Protein AF-A0A956IH56-F1 (afdb_monomer)

Radius of gyration: 44.39 Å; Cα contacts (8 Å, |Δi|>4): 105; chains: 1; bounding box: 133×36×98 Å

pLDDT: mean 70.62, std 20.55, range [30.31, 97.19]

Solvent-accessible surface area (backbone atoms only — not comparable to full-atom values): 11216 Å² total; per-residue (Å²): 110,75,68,60,55,52,53,52,51,54,51,52,52,51,52,51,52,49,50,52,52,52,50,54,51,49,59,56,46,51,55,55,52,52,53,50,51,54,53,47,30,71,75,75,46,69,88,87,78,85,77,83,86,83,50,73,46,79,44,78,54,82,75,83,77,74,75,82,76,79,82,82,86,85,80,88,83,90,88,84,82,92,79,88,88,86,89,78,91,83,83,89,89,85,91,81,93,78,87,78,85,84,68,82,79,69,88,70,76,73,80,70,60,73,62,50,76,44,66,35,49,78,75,46,75,51,75,51,77,49,78,45,86,41,79,46,77,55,93,94,46,77,42,87,40,68,51,75,50,80,48,76,50,76,41,71,40,77,62,81,85,74,86,122

Nearest PDB structures (foldseek):
  4h56-assembly1_A  TM=3.805E-01  e=3.069E+00  Clostridium perfringens
  6rhv-assembly1_G  TM=4.411E-01  e=7.070E+00  Staphylococcus aureus
  4tw1-assembly1_G  TM=3.946E-01  e=8.974E+00  Staphylococcus aureus subsp. aureus USA300_TCH1516

Sequence (164 aa):
MRRLVAIGFIWLGCTLAWMVLGSTVMVRGGETSSSLESEVRLLWGPAIVQQPPSGELRSPPPAKVTPPSDPPAQDDAPPAETASDVSDGSEPPVERTAGERSSPPDSALVESAPPSLASLALVGSDIDVSLDLEQRKKGLLWFPTYAISFRGSYRFQAPRDLEG

Mean predicted aligned error: 18.65 Å

Structure (mmCIF, N/CA/C/O backbone):
data_AF-A0A956IH56-F1
#
_entry.id   AF-A0A956IH56-F1
#
loop_
_atom_site.group_PDB
_atom_site.id
_atom_site.type_symbol
_atom_site.label_atom_id
_atom_site.label_alt_id
_atom_site.label_comp_id
_atom_site.label_asym_id
_atom_site.label_entity_id
_atom_site.label_seq_id
_atom_site.pdbx_PDB_ins_code
_atom_site.Cartn_x
_atom_site.Cartn_y
_atom_site.Cartn_z
_atom_site.occupancy
_atom_site.B_iso_or_equiv
_atom_site.auth_seq_id
_atom_site.auth_comp_id
_atom_site.auth_asym_id
_atom_site.auth_atom_id
_atom_site.pdbx_PDB_model_num
ATOM 1 N N . MET A 1 1 ? -53.728 11.924 17.573 1.00 69.62 1 MET A N 1
ATOM 2 C CA . MET A 1 1 ? -52.557 12.833 17.599 1.00 69.62 1 MET A CA 1
ATOM 3 C C . MET A 1 1 ? -51.534 12.520 18.701 1.00 69.62 1 MET A C 1
ATOM 5 O O . MET A 1 1 ? -50.395 12.258 18.349 1.00 69.62 1 MET A O 1
ATOM 9 N N . ARG A 1 2 ? -51.885 12.458 20.002 1.00 83.81 2 ARG A N 1
ATOM 10 C CA . ARG A 1 2 ? -50.907 12.247 21.112 1.00 83.81 2 ARG A CA 1
ATOM 11 C C . ARG A 1 2 ? -49.971 11.030 20.966 1.00 83.81 2 ARG A C 1
ATOM 13 O O . ARG A 1 2 ? -48.808 11.118 21.331 1.00 83.81 2 ARG A O 1
ATOM 20 N N . ARG A 1 3 ? -50.453 9.913 20.410 1.00 89.06 3 ARG A N 1
ATOM 21 C CA . ARG A 1 3 ? -49.639 8.698 20.201 1.00 89.06 3 ARG A CA 1
ATOM 22 C C . ARG A 1 3 ? -48.595 8.853 19.088 1.00 89.06 3 ARG A C 1
ATOM 24 O O . ARG A 1 3 ? -47.496 8.338 19.223 1.00 89.06 3 ARG A O 1
ATOM 31 N N . LEU A 1 4 ? -48.916 9.605 18.032 1.00 90.62 4 LEU A N 1
ATOM 32 C CA . LEU A 1 4 ? -47.980 9.892 16.938 1.00 90.62 4 LEU A CA 1
ATOM 33 C C . LEU A 1 4 ? -46.839 10.799 17.413 1.00 90.62 4 LEU A C 1
ATOM 35 O O . LEU A 1 4 ? -45.689 10.570 17.060 1.00 90.62 4 LEU A O 1
ATOM 39 N N . VAL A 1 5 ? -47.150 11.765 18.283 1.00 93.94 5 VAL A N 1
ATOM 40 C CA . VAL A 1 5 ? -46.140 12.634 18.910 1.00 93.94 5 VAL A CA 1
ATOM 41 C C . VAL A 1 5 ? -45.172 11.818 19.776 1.00 93.94 5 VAL A C 1
ATOM 43 O O . VAL A 1 5 ? -43.966 12.020 19.696 1.00 93.94 5 VAL A O 1
ATOM 46 N N . ALA A 1 6 ? -45.676 10.850 20.550 1.00 93.69 6 ALA A N 1
ATOM 47 C CA . ALA A 1 6 ? -44.833 9.986 21.379 1.00 93.69 6 ALA A CA 1
ATOM 48 C C . ALA A 1 6 ? -43.896 9.091 20.547 1.00 93.69 6 ALA A C 1
ATOM 50 O O . ALA A 1 6 ? -42.711 8.989 20.855 1.00 93.69 6 ALA A O 1
ATOM 51 N N . ILE A 1 7 ? -44.405 8.485 19.468 1.00 94.69 7 ILE A N 1
ATOM 52 C CA . ILE A 1 7 ? -43.599 7.647 18.565 1.00 94.69 7 ILE A CA 1
ATOM 53 C C . ILE A 1 7 ? -42.518 8.485 17.871 1.00 94.69 7 ILE A C 1
ATOM 55 O O . ILE A 1 7 ? -41.366 8.062 17.820 1.00 94.69 7 ILE A O 1
ATOM 59 N N . GLY A 1 8 ? -42.864 9.688 17.398 1.00 95.12 8 GLY A N 1
ATOM 60 C CA . GLY A 1 8 ? -41.898 10.602 16.786 1.00 95.12 8 GLY A CA 1
ATOM 61 C C . GLY A 1 8 ? -40.771 10.988 17.743 1.00 95.12 8 GLY A C 1
ATOM 62 O O . GLY A 1 8 ? -39.609 11.003 17.348 1.00 95.12 8 GLY A O 1
ATOM 63 N N . PHE A 1 9 ? -41.094 11.222 19.017 1.00 95.75 9 PHE A N 1
ATOM 64 C CA . PHE A 1 9 ? -40.095 11.573 20.025 1.00 95.75 9 PHE A CA 1
ATOM 65 C C . PHE A 1 9 ? -39.132 10.415 20.334 1.00 95.75 9 PHE A C 1
ATOM 67 O O . PHE A 1 9 ? -37.922 10.623 20.392 1.00 95.75 9 PHE A O 1
ATOM 74 N N . ILE A 1 10 ? -39.646 9.186 20.474 1.00 96.25 10 ILE A N 1
ATOM 75 C CA . ILE A 1 10 ? -38.813 7.988 20.689 1.00 96.25 10 ILE A CA 1
ATOM 76 C C . ILE A 1 10 ? -37.910 7.739 19.480 1.00 96.25 10 ILE A C 1
ATOM 78 O O . ILE A 1 10 ? -36.718 7.482 19.640 1.00 96.25 10 ILE A O 1
ATOM 82 N N . TRP A 1 11 ? -38.467 7.841 18.271 1.00 96.44 11 TRP A N 1
ATOM 83 C CA . TRP A 1 11 ? -37.708 7.656 17.040 1.00 96.44 11 TRP A CA 1
ATOM 84 C C . TRP A 1 11 ? -36.577 8.682 16.926 1.00 96.44 11 TRP A C 1
ATOM 86 O O . TRP A 1 11 ? -35.442 8.304 16.657 1.00 96.44 11 TRP A O 1
ATOM 96 N N . LEU A 1 12 ? -36.854 9.954 17.224 1.00 96.94 12 LEU A N 1
ATOM 97 C CA . LEU A 1 12 ? -35.853 11.020 17.190 1.00 96.94 12 LEU A CA 1
ATOM 98 C C . LEU A 1 12 ? -34.747 10.827 18.240 1.00 96.94 12 LEU A C 1
ATOM 100 O O . LEU A 1 12 ? -33.574 11.045 17.953 1.00 96.94 12 LEU A O 1
ATOM 104 N N . GLY A 1 13 ? -35.093 10.368 19.446 1.00 96.81 13 GLY A N 1
ATOM 105 C CA . GLY A 1 13 ? -34.095 10.017 20.459 1.00 96.81 13 GLY A CA 1
ATOM 106 C C . GLY A 1 13 ? -33.214 8.840 20.030 1.00 96.81 13 GLY A C 1
ATOM 107 O O . GLY A 1 13 ? -31.997 8.873 20.210 1.00 96.81 13 GLY A O 1
ATOM 108 N N . CYS A 1 14 ? -33.815 7.820 19.412 1.00 95.94 14 CYS A N 1
ATOM 109 C CA . CYS A 1 14 ? -33.099 6.656 18.898 1.00 95.94 14 CYS A CA 1
ATOM 110 C C . CYS A 1 14 ? -32.133 7.033 17.765 1.00 95.94 14 CYS A C 1
ATOM 112 O O . CYS A 1 14 ? -30.972 6.628 17.805 1.00 95.94 14 CYS A O 1
ATOM 114 N N . THR A 1 15 ? -32.563 7.854 16.801 1.00 97.19 15 THR A N 1
ATOM 115 C CA . THR A 1 15 ? -31.694 8.311 15.705 1.00 97.19 15 THR A CA 1
ATOM 116 C C . THR A 1 15 ? -30.551 9.180 16.209 1.00 97.19 15 THR A C 1
ATOM 118 O O . THR A 1 15 ? -29.418 8.994 15.770 1.00 97.19 15 THR A O 1
ATOM 121 N N . LEU A 1 16 ? -30.807 10.072 17.172 1.00 97.19 16 LEU A N 1
ATOM 122 C CA . LEU A 1 16 ? -29.764 10.906 17.765 1.00 97.19 16 LEU A CA 1
ATOM 123 C C . LEU A 1 16 ? -28.725 10.057 18.514 1.00 97.19 16 LEU A C 1
ATOM 125 O O . LEU A 1 16 ? -27.526 10.250 18.326 1.00 97.19 16 LEU A O 1
ATOM 129 N N . ALA A 1 17 ? -29.171 9.076 19.303 1.00 95.88 17 ALA A N 1
ATOM 130 C CA . ALA A 1 17 ? -28.276 8.146 19.989 1.00 95.88 17 ALA A CA 1
ATOM 131 C C . ALA A 1 17 ? -27.427 7.334 18.998 1.00 95.88 17 ALA A C 1
ATOM 133 O O . ALA A 1 17 ? -26.225 7.166 19.203 1.00 95.88 17 ALA A O 1
ATOM 134 N N . TRP A 1 18 ? -28.029 6.876 17.898 1.00 96.62 18 TRP A N 1
ATOM 135 C CA . TRP A 1 18 ? -27.325 6.124 16.862 1.00 96.62 18 TRP A CA 1
ATOM 136 C C . TRP A 1 18 ? -26.308 6.989 16.103 1.00 96.62 18 TRP A C 1
ATOM 138 O O . TRP A 1 18 ? -25.203 6.527 15.827 1.00 96.62 18 TRP A O 1
ATOM 148 N N . MET A 1 19 ? -26.632 8.262 15.845 1.00 96.62 19 MET A N 1
ATOM 149 C CA . MET A 1 19 ? -25.701 9.236 15.259 1.00 96.62 19 MET A CA 1
ATOM 150 C C . MET A 1 19 ? -24.494 9.494 16.166 1.00 96.62 19 MET A C 1
ATOM 152 O O . MET A 1 19 ? -23.358 9.477 15.694 1.00 96.62 19 MET A O 1
ATOM 156 N N . VAL A 1 20 ? -24.716 9.684 17.473 1.00 95.31 20 VAL A N 1
ATOM 157 C CA . VAL A 1 20 ? -23.624 9.857 18.448 1.00 95.31 20 VAL A CA 1
ATOM 158 C C . VAL A 1 20 ? -22.755 8.602 18.507 1.00 95.31 20 VAL A C 1
ATOM 160 O O . VAL A 1 20 ? -21.531 8.699 18.418 1.00 95.31 20 VAL A O 1
ATOM 163 N N . LEU A 1 21 ? -23.371 7.419 18.586 1.00 94.62 21 LEU A N 1
ATOM 164 C CA . LEU A 1 21 ? -22.648 6.151 18.613 1.00 94.62 21 LEU A CA 1
ATOM 165 C C . LEU A 1 21 ? -21.797 5.965 17.347 1.00 94.62 21 LEU A C 1
ATOM 167 O O . LEU A 1 21 ? -20.598 5.708 17.452 1.00 94.62 21 LEU A O 1
ATOM 171 N N . GLY A 1 22 ? -22.377 6.178 16.164 1.00 93.81 22 GLY A N 1
ATOM 172 C CA . GLY A 1 22 ? -21.661 6.105 14.889 1.00 93.81 22 GLY A CA 1
ATOM 173 C C . GLY A 1 22 ? -20.492 7.089 14.803 1.00 93.81 22 GLY A C 1
ATOM 174 O O . GLY A 1 22 ? -19.398 6.705 14.390 1.00 93.81 22 GLY A O 1
ATOM 175 N N . SER A 1 23 ? -20.687 8.327 15.270 1.00 90.75 23 SER A N 1
ATOM 176 C CA . SER A 1 23 ? -19.633 9.348 15.307 1.00 90.75 23 SER A CA 1
ATOM 177 C C . SER A 1 23 ? -18.451 8.920 16.184 1.00 90.75 23 SER A C 1
ATOM 179 O O . SER A 1 23 ? -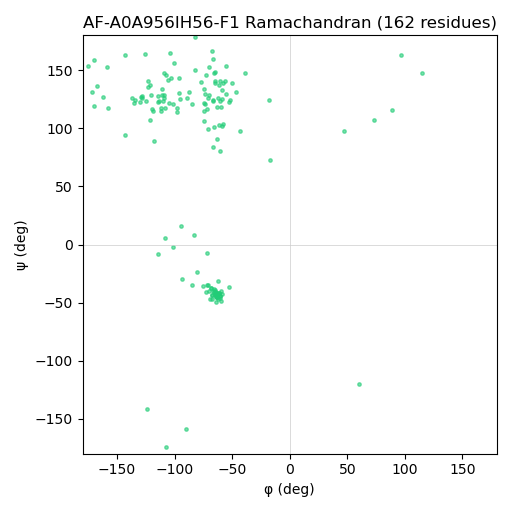17.301 8.972 15.748 1.00 90.75 23 SER A O 1
ATOM 181 N N . THR A 1 24 ? -18.715 8.394 17.387 1.00 90.06 24 THR A N 1
ATOM 182 C CA . THR A 1 24 ? -17.640 7.935 18.288 1.00 90.06 24 THR A CA 1
ATOM 183 C C . THR A 1 24 ? -16.865 6.739 17.733 1.00 90.06 24 THR A C 1
ATOM 185 O O . THR A 1 24 ? -15.641 6.692 17.863 1.00 90.06 24 THR A O 1
ATOM 188 N N . VAL A 1 25 ? -17.547 5.791 17.079 1.00 90.19 25 VAL A N 1
ATOM 189 C CA . VAL A 1 25 ? -16.904 4.631 16.443 1.00 90.19 25 VAL A CA 1
ATOM 190 C C . VAL A 1 25 ? -16.028 5.069 15.270 1.00 90.19 25 VAL A C 1
ATOM 192 O O . VAL A 1 25 ? -14.915 4.565 15.138 1.00 90.19 25 VAL A O 1
ATOM 195 N N . MET A 1 26 ? -16.475 6.035 14.464 1.00 83.88 26 MET A N 1
ATOM 196 C CA . MET A 1 26 ? -15.681 6.565 13.351 1.00 83.88 26 MET A CA 1
ATOM 197 C C . MET A 1 26 ? -14.444 7.332 13.821 1.00 83.88 26 MET A C 1
ATOM 199 O O . MET A 1 26 ? -13.348 7.056 13.335 1.00 83.88 26 MET A O 1
ATOM 203 N N . VAL A 1 27 ? -14.587 8.234 14.798 1.00 81.31 27 VAL A N 1
ATOM 204 C CA . VAL A 1 27 ? -13.454 9.004 15.348 1.00 81.31 27 VAL A CA 1
ATOM 205 C C . VAL A 1 27 ? -12.414 8.070 15.966 1.00 81.31 27 VAL A C 1
ATOM 207 O O . VAL A 1 27 ? -11.224 8.187 15.689 1.00 81.31 27 VAL A O 1
ATOM 210 N N . ARG A 1 28 ? -12.858 7.077 16.744 1.00 78.94 28 ARG A N 1
ATOM 211 C CA . ARG A 1 28 ? -11.941 6.149 17.414 1.00 78.94 28 ARG A CA 1
ATOM 212 C C . ARG A 1 28 ? -11.338 5.113 16.460 1.00 78.94 28 ARG A C 1
ATOM 214 O O . ARG A 1 28 ? -10.185 4.719 16.628 1.00 78.94 28 ARG A O 1
ATOM 221 N N . GLY A 1 29 ? -12.110 4.651 15.479 1.00 74.44 29 GLY A N 1
ATOM 222 C CA . GLY A 1 29 ? -11.675 3.654 14.502 1.00 74.44 29 GLY A CA 1
ATOM 223 C C . GLY A 1 29 ? -10.689 4.219 13.481 1.00 74.44 29 GLY A C 1
ATOM 224 O O . GLY A 1 29 ? -9.691 3.566 13.181 1.00 74.44 29 GLY A O 1
ATOM 225 N N . GLY A 1 30 ? -10.930 5.443 12.999 1.00 69.75 30 GLY A N 1
ATOM 226 C CA . GLY A 1 30 ? -10.101 6.092 11.983 1.00 69.75 30 GLY A CA 1
ATOM 227 C C . GLY A 1 30 ? -8.675 6.366 12.458 1.00 69.75 30 GLY A C 1
ATOM 228 O O . GLY A 1 30 ? -7.719 5.975 11.786 1.00 69.75 30 GLY A O 1
ATOM 229 N N . GLU A 1 31 ? -8.513 6.966 13.640 1.00 63.19 31 GLU A N 1
ATOM 230 C CA . GLU A 1 31 ? -7.188 7.256 14.211 1.00 63.19 31 GLU A CA 1
ATOM 231 C C . GLU A 1 31 ? -6.422 5.971 14.562 1.00 63.19 31 GLU A C 1
ATOM 233 O O . GLU A 1 31 ? -5.236 5.853 14.253 1.00 63.19 31 GLU A O 1
ATOM 238 N N . THR A 1 32 ? -7.106 4.964 15.125 1.00 60.84 32 THR A N 1
ATOM 239 C CA . THR A 1 32 ? -6.475 3.683 15.493 1.00 60.84 32 THR A CA 1
ATOM 240 C C . THR A 1 32 ? -6.029 2.896 14.255 1.00 60.84 32 THR A C 1
ATOM 242 O O . THR A 1 32 ? -4.916 2.377 14.229 1.00 60.84 32 THR A O 1
ATOM 245 N N . SER A 1 33 ? -6.861 2.824 13.208 1.00 66.81 33 SER A N 1
ATOM 246 C CA . SER A 1 33 ? -6.532 2.084 11.981 1.00 66.81 33 SER A CA 1
ATOM 247 C C . SER A 1 33 ? -5.409 2.754 11.185 1.00 66.81 33 SER A C 1
ATOM 249 O O . SER A 1 33 ? -4.461 2.083 10.783 1.00 66.81 33 SER A O 1
ATOM 251 N N . SER A 1 34 ? -5.486 4.075 10.988 1.00 68.62 34 SER A N 1
ATOM 252 C CA . SER A 1 34 ? -4.506 4.822 10.183 1.00 68.62 34 SER A CA 1
ATOM 253 C C . SER A 1 34 ? -3.131 4.919 10.852 1.00 68.62 34 SER A C 1
ATOM 255 O O . SER A 1 34 ? -2.104 4.745 10.190 1.00 68.62 34 SER A O 1
ATOM 257 N N . SER A 1 35 ? -3.084 5.128 12.174 1.00 73.50 35 SER A N 1
ATOM 258 C CA . SER A 1 35 ? -1.825 5.146 12.925 1.00 73.50 35 SER A CA 1
ATOM 259 C C . SER A 1 35 ? -1.124 3.787 12.864 1.00 73.50 35 SER A C 1
ATOM 261 O O . SER A 1 35 ? 0.070 3.723 12.559 1.00 73.50 35 SER A O 1
ATOM 263 N N . LEU A 1 36 ? -1.866 2.689 13.047 1.00 75.25 36 LEU A N 1
ATOM 264 C CA . LEU A 1 36 ? -1.283 1.354 12.979 1.00 75.25 36 LEU A CA 1
ATOM 265 C C . LEU A 1 36 ? -0.727 1.039 11.591 1.00 75.25 36 LEU A C 1
ATOM 267 O O . LEU A 1 36 ? 0.373 0.496 11.520 1.00 75.25 36 LEU A O 1
ATOM 271 N N . GLU A 1 37 ? -1.439 1.404 10.524 1.00 73.88 37 GLU A N 1
ATOM 272 C CA . GLU A 1 37 ? -0.997 1.204 9.143 1.00 73.88 37 GLU A CA 1
ATOM 273 C C . GLU A 1 37 ? 0.277 2.006 8.828 1.00 73.88 37 GLU A C 1
ATOM 275 O O . GLU A 1 37 ? 1.238 1.455 8.287 1.00 73.88 37 GLU A O 1
ATOM 280 N N . SER A 1 38 ? 0.342 3.279 9.239 1.00 72.06 38 SER A N 1
ATOM 281 C CA . SER A 1 38 ? 1.538 4.113 9.037 1.00 72.06 38 SER A CA 1
ATOM 282 C C . SER A 1 38 ? 2.775 3.549 9.742 1.00 72.06 38 SER A C 1
ATOM 284 O O . SER A 1 38 ? 3.851 3.483 9.154 1.00 72.06 38 SER A O 1
ATOM 286 N N . GLU A 1 39 ? 2.631 3.052 10.967 1.00 76.19 39 GLU A N 1
ATOM 287 C CA . GLU A 1 39 ? 3.748 2.478 11.715 1.00 76.19 39 GLU A CA 1
ATOM 288 C C . GLU A 1 39 ? 4.046 1.024 11.269 1.00 76.19 39 GLU A C 1
ATOM 290 O O . GLU A 1 39 ? 5.187 0.584 11.371 1.00 76.19 39 GLU A O 1
ATOM 295 N N . VAL A 1 40 ? 3.087 0.279 10.691 1.00 78.12 40 VAL A N 1
ATOM 296 C CA . VAL A 1 40 ? 3.396 -0.974 9.959 1.00 78.12 40 VAL A CA 1
ATOM 297 C C . VAL A 1 40 ? 4.269 -0.665 8.743 1.00 78.12 40 VAL A C 1
ATOM 299 O O . VAL A 1 40 ? 5.273 -1.344 8.548 1.00 78.12 40 VAL A O 1
ATOM 302 N N . ARG A 1 41 ? 3.967 0.397 7.983 1.00 77.12 41 ARG A N 1
ATOM 303 C CA . ARG A 1 41 ? 4.814 0.839 6.862 1.00 77.12 41 ARG A CA 1
ATOM 304 C C . ARG A 1 41 ? 6.215 1.266 7.301 1.00 77.12 41 ARG A C 1
ATOM 306 O O . ARG A 1 41 ? 7.156 1.092 6.536 1.00 77.12 41 ARG A O 1
ATOM 313 N N . LEU A 1 42 ? 6.376 1.809 8.509 1.00 78.88 42 LEU A N 1
ATOM 314 C CA . LEU A 1 42 ? 7.701 2.137 9.052 1.00 78.88 42 LEU A CA 1
ATOM 315 C C . LEU A 1 42 ? 8.510 0.887 9.418 1.00 78.88 42 LEU A C 1
ATOM 317 O O . LEU A 1 42 ? 9.726 0.887 9.260 1.00 78.88 42 LEU A O 1
ATOM 321 N N . LEU A 1 43 ? 7.847 -0.169 9.892 1.00 79.38 43 LEU A N 1
ATOM 322 C CA . LEU A 1 43 ? 8.510 -1.400 10.324 1.00 79.38 43 LEU A CA 1
ATOM 323 C C . LEU A 1 43 ? 8.787 -2.372 9.162 1.00 79.38 43 LEU A C 1
ATOM 325 O O . LEU A 1 43 ? 9.803 -3.060 9.177 1.00 79.38 43 LEU A O 1
ATOM 329 N N . TRP A 1 44 ? 7.895 -2.421 8.170 1.00 76.38 44 TRP A N 1
ATOM 330 C CA . TRP A 1 44 ? 7.916 -3.403 7.072 1.00 76.38 44 TRP A CA 1
ATOM 331 C C . TRP A 1 44 ? 8.167 -2.787 5.693 1.00 76.38 44 TRP A C 1
ATOM 333 O O . TRP A 1 44 ? 8.392 -3.511 4.729 1.00 76.38 44 TRP A O 1
ATOM 343 N N . GLY A 1 45 ? 8.163 -1.460 5.597 1.00 77.94 45 GLY A N 1
ATOM 344 C CA . GL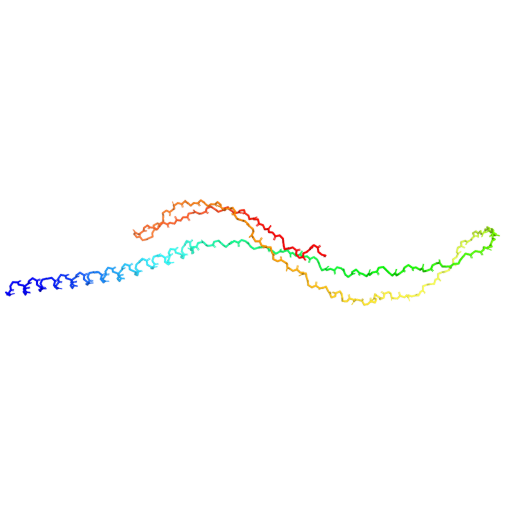Y A 1 45 ? 8.340 -0.731 4.350 1.00 77.94 45 GLY A CA 1
ATOM 345 C C . GLY A 1 45 ? 7.020 -0.297 3.700 1.00 77.94 45 GLY A C 1
ATOM 346 O O . GLY A 1 45 ? 5.931 -0.760 4.054 1.00 77.94 45 GLY A O 1
ATOM 347 N N . PRO A 1 46 ? 7.090 0.659 2.760 1.00 81.12 46 PRO A N 1
ATOM 348 C CA . PRO A 1 46 ? 5.940 1.081 1.973 1.00 81.12 46 PRO A CA 1
ATOM 349 C C . PRO A 1 46 ? 5.483 -0.032 1.021 1.00 81.12 46 PRO A C 1
ATOM 351 O O . PRO A 1 46 ? 6.211 -0.988 0.767 1.00 81.12 46 PRO A O 1
ATOM 354 N N . ALA A 1 47 ? 4.286 0.128 0.450 1.00 74.81 47 ALA A N 1
ATOM 355 C CA . ALA A 1 47 ? 3.835 -0.731 -0.639 1.00 74.81 47 ALA A CA 1
ATOM 356 C C . ALA A 1 47 ? 4.902 -0.776 -1.745 1.00 74.81 47 ALA A C 1
ATOM 358 O O . ALA A 1 47 ? 5.333 0.267 -2.244 1.00 74.81 47 ALA A O 1
ATOM 359 N N . ILE A 1 48 ? 5.343 -1.983 -2.091 1.00 77.94 48 ILE A N 1
ATOM 360 C CA . ILE A 1 48 ? 6.350 -2.196 -3.128 1.00 77.94 48 ILE A CA 1
ATOM 361 C C . ILE A 1 48 ? 5.681 -1.950 -4.484 1.00 77.94 48 ILE A C 1
ATOM 363 O O . ILE A 1 48 ? 4.703 -2.611 -4.828 1.00 77.94 48 ILE A O 1
ATOM 367 N N . VAL A 1 49 ? 6.209 -0.992 -5.249 1.00 81.62 49 VAL A N 1
ATOM 368 C CA . VAL A 1 49 ? 5.758 -0.671 -6.610 1.00 81.62 49 VAL A CA 1
ATOM 369 C C . VAL A 1 49 ? 6.928 -0.892 -7.561 1.00 81.62 49 VAL A C 1
ATOM 371 O O . VAL A 1 49 ? 7.932 -0.190 -7.474 1.00 81.62 49 VAL A O 1
ATOM 374 N N . GLN A 1 50 ? 6.803 -1.859 -8.471 1.00 80.75 50 GLN A N 1
ATOM 375 C CA . GLN A 1 50 ? 7.819 -2.141 -9.485 1.00 80.75 50 GLN A CA 1
ATOM 376 C C . GLN A 1 50 ? 7.436 -1.463 -10.804 1.00 80.75 50 GLN A C 1
ATOM 378 O O . GLN A 1 50 ? 6.398 -1.770 -11.387 1.00 80.75 50 GLN A O 1
ATOM 383 N N . GLN A 1 51 ? 8.269 -0.536 -11.278 1.00 83.00 51 GLN A N 1
ATOM 384 C CA . GLN A 1 51 ? 8.103 0.074 -12.600 1.00 83.00 51 GLN A CA 1
ATOM 385 C C .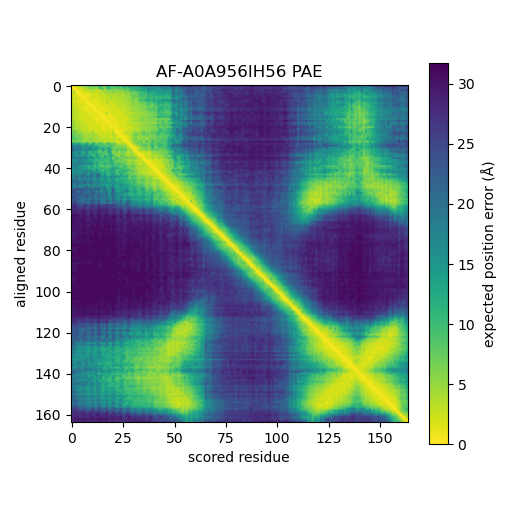 GLN A 1 51 ? 8.697 -0.830 -13.694 1.00 83.00 51 GLN A C 1
ATOM 387 O O . GLN A 1 51 ? 9.659 -1.562 -13.418 1.00 83.00 51 GLN A O 1
ATOM 392 N N . PRO A 1 52 ? 8.146 -0.797 -14.924 1.00 80.50 52 PRO A N 1
ATOM 393 C CA . PRO A 1 52 ? 8.724 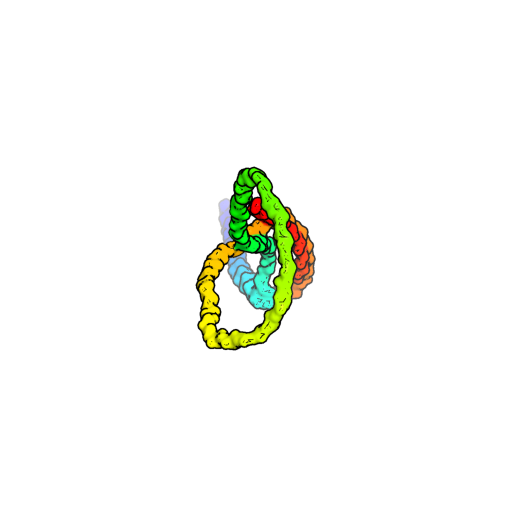-1.522 -16.048 1.00 80.50 52 PRO A CA 1
ATOM 394 C C . PRO A 1 52 ? 10.112 -0.956 -16.400 1.00 80.50 52 PRO A C 1
ATOM 396 O O . PRO A 1 52 ? 10.347 0.242 -16.225 1.00 80.50 52 PRO A O 1
ATOM 399 N N . PRO A 1 53 ? 11.040 -1.792 -16.892 1.00 84.12 53 PRO A N 1
ATOM 400 C CA . PRO A 1 53 ? 12.373 -1.350 -17.267 1.00 84.12 53 PRO A CA 1
ATOM 401 C C . PRO A 1 53 ? 12.355 -0.523 -18.556 1.00 84.12 53 PRO A C 1
ATOM 403 O O . PRO A 1 53 ? 11.607 -0.813 -19.491 1.00 84.12 53 PRO A O 1
ATOM 406 N N . SER A 1 54 ? 13.256 0.455 -18.617 1.00 85.50 54 SER A N 1
ATOM 407 C CA . SER A 1 54 ? 13.557 1.246 -19.814 1.00 85.50 54 SER A CA 1
ATOM 408 C C . SER A 1 54 ? 14.925 0.847 -20.367 1.00 85.50 54 SER A C 1
ATOM 410 O O . SER A 1 54 ? 15.829 0.520 -19.597 1.00 85.50 54 SER A O 1
ATOM 412 N N . GLY A 1 55 ? 15.083 0.876 -21.691 1.00 83.00 55 GLY A N 1
ATOM 413 C CA . GLY A 1 55 ? 16.353 0.607 -22.364 1.00 83.00 55 GLY A CA 1
ATOM 414 C C . GLY A 1 55 ? 16.773 1.772 -23.256 1.00 83.00 55 GLY A C 1
ATOM 415 O O . GLY A 1 55 ? 15.937 2.344 -23.955 1.00 83.00 55 GLY A O 1
ATOM 416 N N . GLU A 1 56 ? 18.068 2.084 -23.270 1.00 83.31 56 GLU A N 1
ATOM 417 C CA . GLU A 1 56 ? 18.682 3.042 -24.196 1.00 83.31 56 GLU A CA 1
ATOM 418 C C . GLU A 1 56 ? 19.803 2.354 -24.984 1.00 83.31 56 GLU A C 1
ATOM 420 O O . GLU A 1 56 ? 20.616 1.617 -24.419 1.00 83.31 56 GLU A O 1
ATOM 425 N N . LEU A 1 57 ? 19.846 2.584 -26.296 1.00 80.06 57 LEU A N 1
ATOM 426 C CA . LEU A 1 57 ? 20.914 2.129 -27.176 1.00 80.06 57 LEU A CA 1
ATOM 427 C C . LEU A 1 57 ? 21.926 3.261 -27.338 1.00 80.06 57 LEU A C 1
ATOM 429 O O . LEU A 1 57 ? 21.564 4.362 -27.752 1.00 80.06 57 LEU A O 1
ATOM 433 N N . ARG A 1 58 ? 23.198 2.981 -27.040 1.00 80.56 58 ARG A N 1
ATOM 434 C CA . ARG A 1 58 ? 24.311 3.910 -27.263 1.00 80.56 58 ARG A CA 1
ATOM 435 C C . ARG A 1 58 ? 25.012 3.567 -28.575 1.00 80.56 58 ARG A C 1
ATOM 437 O O . ARG A 1 58 ? 25.648 2.517 -28.655 1.00 80.56 58 ARG A O 1
ATOM 444 N N . SER A 1 59 ? 24.952 4.456 -29.564 1.00 74.62 59 SER A N 1
ATOM 445 C CA . SER A 1 59 ? 25.730 4.326 -30.805 1.00 74.62 59 SER A CA 1
ATOM 446 C C . SER A 1 59 ? 27.031 5.138 -30.758 1.00 74.62 59 SER A C 1
ATOM 448 O O . SER A 1 59 ? 27.064 6.222 -30.163 1.00 74.62 59 SER A O 1
ATOM 450 N N . PRO A 1 60 ? 28.129 4.627 -31.350 1.00 75.50 60 PRO A N 1
ATOM 451 C CA . PRO A 1 60 ? 29.360 5.393 -31.491 1.00 75.50 60 PRO A CA 1
ATOM 452 C C . PRO A 1 60 ? 29.137 6.592 -32.429 1.00 75.50 60 PRO A C 1
ATOM 454 O O . PRO A 1 60 ? 28.331 6.495 -33.358 1.00 75.50 60 PRO A O 1
ATOM 457 N N . PRO A 1 61 ? 29.828 7.723 -32.199 1.00 73.81 61 PRO A N 1
ATOM 458 C CA . PRO A 1 61 ? 29.724 8.884 -33.073 1.00 73.81 61 PRO A CA 1
ATOM 459 C C . PRO A 1 61 ? 30.115 8.492 -34.507 1.00 73.81 61 PRO A C 1
ATOM 461 O O . PRO A 1 61 ? 31.079 7.736 -34.675 1.00 73.81 61 PRO A O 1
ATOM 464 N N . PRO A 1 62 ? 29.399 8.981 -35.537 1.00 63.69 62 PRO A N 1
ATOM 465 C CA . PRO A 1 62 ? 29.730 8.663 -36.917 1.00 63.69 62 PRO A CA 1
ATOM 466 C C . PRO A 1 62 ? 31.153 9.148 -37.194 1.00 63.69 62 PRO A C 1
ATOM 468 O O . PRO A 1 62 ? 31.454 10.340 -37.077 1.00 63.69 62 PRO A O 1
ATOM 471 N N . ALA A 1 63 ? 32.052 8.222 -37.529 1.00 61.41 63 ALA A N 1
ATOM 472 C CA . ALA A 1 63 ? 33.365 8.590 -38.029 1.00 61.41 63 ALA A CA 1
ATOM 473 C C . ALA A 1 63 ? 33.145 9.432 -39.291 1.00 61.41 63 ALA A C 1
ATOM 475 O O . ALA A 1 63 ? 32.445 8.995 -40.203 1.00 61.41 63 ALA A O 1
ATOM 476 N N . LYS A 1 64 ? 33.700 10.649 -39.347 1.00 56.12 64 LYS A N 1
ATOM 477 C CA . LYS A 1 64 ? 33.703 11.438 -40.584 1.00 56.12 64 LYS A CA 1
ATOM 478 C C . LYS A 1 64 ? 34.412 10.608 -41.654 1.00 56.12 64 LYS A C 1
ATOM 480 O O . LYS A 1 64 ? 35.633 10.483 -41.626 1.00 56.12 64 LYS A O 1
ATOM 485 N N . VAL A 1 65 ? 33.646 10.017 -42.566 1.00 55.47 65 VAL A N 1
ATOM 486 C CA . VAL A 1 65 ? 34.179 9.372 -43.764 1.00 55.47 65 VAL A CA 1
ATOM 487 C C . VAL A 1 65 ? 34.672 10.500 -44.662 1.00 55.47 65 VAL A C 1
ATOM 489 O O . VAL A 1 65 ? 33.878 11.177 -45.310 1.00 55.47 65 VAL A O 1
ATOM 492 N N . THR A 1 66 ? 35.978 10.758 -44.655 1.00 57.94 66 THR A N 1
ATOM 493 C CA . THR A 1 66 ? 36.610 11.558 -45.706 1.00 57.94 66 THR A CA 1
ATOM 494 C C . THR A 1 66 ? 36.434 10.781 -47.014 1.00 57.94 66 THR A C 1
ATOM 496 O O . THR A 1 66 ? 36.900 9.640 -47.080 1.00 57.94 66 THR A O 1
ATOM 499 N N . PRO A 1 67 ? 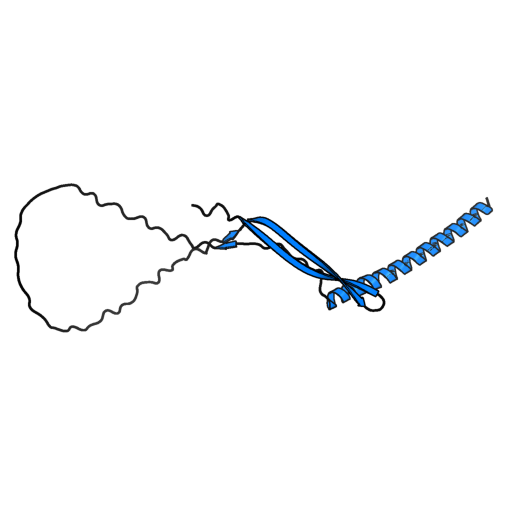35.732 11.316 -48.029 1.00 64.19 67 PRO A N 1
ATOM 500 C CA . PRO A 1 67 ? 35.602 10.629 -49.307 1.00 64.19 67 PRO A CA 1
ATOM 501 C C . PRO A 1 67 ? 36.997 10.419 -49.923 1.00 64.19 67 PRO A C 1
ATOM 503 O O . PRO A 1 67 ? 37.846 11.306 -49.796 1.00 64.19 67 PRO A O 1
ATOM 506 N N . PRO A 1 68 ? 37.269 9.263 -50.557 1.00 64.38 68 PRO A N 1
ATOM 507 C CA . PRO A 1 68 ? 38.518 9.063 -51.278 1.00 64.38 68 PRO A CA 1
ATOM 508 C C . PRO A 1 68 ? 38.611 10.099 -52.401 1.00 64.38 68 PRO A C 1
ATOM 510 O O . PRO A 1 68 ? 37.704 10.206 -53.224 1.00 64.38 68 PRO A O 1
ATOM 513 N N . SER A 1 69 ? 39.689 10.882 -52.387 1.00 56.41 69 SER A N 1
ATOM 514 C CA . SER A 1 69 ? 40.044 11.841 -53.432 1.00 56.41 69 SER A CA 1
ATOM 515 C C . SER A 1 69 ? 39.991 11.187 -54.819 1.00 56.41 69 SER A C 1
ATOM 517 O O . SER A 1 69 ? 40.415 10.041 -54.970 1.00 56.41 69 SER A O 1
ATOM 519 N N . ASP A 1 70 ? 39.464 11.931 -55.795 1.00 51.75 70 ASP A N 1
ATOM 520 C CA . ASP A 1 70 ? 39.237 11.553 -57.197 1.00 51.75 70 ASP A CA 1
ATOM 521 C C . ASP A 1 70 ? 40.350 10.691 -57.840 1.00 51.75 70 ASP A C 1
ATOM 523 O O . ASP A 1 70 ? 41.536 10.880 -57.549 1.00 51.75 70 ASP A O 1
ATOM 527 N N . PRO A 1 71 ? 40.011 9.776 -58.774 1.00 56.44 71 PRO A N 1
ATOM 528 C CA . PRO A 1 71 ? 41.009 9.038 -59.544 1.00 56.44 71 PRO A CA 1
ATOM 529 C C . PRO A 1 71 ? 41.808 9.993 -60.454 1.00 56.44 71 PRO A C 1
ATOM 531 O O . PRO A 1 71 ? 41.208 10.870 -61.081 1.00 56.44 71 PRO A O 1
ATOM 534 N N . PRO A 1 72 ? 43.141 9.841 -60.593 1.00 47.69 72 PRO A N 1
ATOM 535 C CA . PRO A 1 72 ? 43.889 10.632 -61.559 1.00 47.69 72 PRO A CA 1
ATOM 536 C C . PRO A 1 72 ? 43.472 10.243 -62.982 1.00 47.69 72 PRO A C 1
ATOM 538 O O . PRO A 1 72 ? 43.555 9.079 -63.373 1.00 47.69 72 PRO A O 1
ATOM 541 N N . ALA A 1 73 ? 43.025 11.243 -63.743 1.00 45.53 73 ALA A N 1
ATOM 542 C CA . ALA A 1 73 ? 42.863 11.169 -65.187 1.00 45.53 73 ALA A CA 1
ATOM 543 C C . ALA A 1 73 ? 44.176 10.690 -65.822 1.00 45.53 73 ALA A C 1
ATOM 545 O O . ALA A 1 73 ? 45.231 11.290 -65.610 1.00 45.53 73 ALA A O 1
ATOM 546 N N . GLN A 1 74 ? 44.107 9.592 -66.566 1.00 41.28 74 GLN A N 1
ATOM 547 C CA . GLN A 1 74 ? 45.242 9.003 -67.258 1.00 41.28 74 GLN A CA 1
ATOM 548 C C . GLN A 1 74 ? 44.936 9.040 -68.756 1.00 41.28 74 GLN A C 1
ATOM 550 O O . GLN A 1 74 ? 44.335 8.112 -69.289 1.00 41.28 74 GLN A O 1
ATOM 555 N N . ASP A 1 75 ? 45.316 10.148 -69.392 1.00 38.66 75 ASP A N 1
ATOM 556 C CA . ASP A 1 75 ? 45.400 10.281 -70.845 1.00 38.66 75 ASP A CA 1
ATOM 557 C C . ASP A 1 75 ? 46.878 10.256 -71.272 1.00 38.66 75 ASP A C 1
ATOM 559 O O . ASP A 1 75 ? 47.748 10.826 -70.612 1.00 38.66 75 ASP A O 1
ATOM 563 N N . ASP A 1 76 ? 47.094 9.587 -72.405 1.00 36.28 76 ASP A N 1
ATOM 564 C CA . ASP A 1 76 ? 48.275 9.537 -73.276 1.00 36.28 76 ASP A CA 1
ATOM 565 C C . ASP A 1 76 ? 49.390 8.493 -73.015 1.00 36.28 76 ASP A C 1
ATOM 567 O O . ASP A 1 76 ? 50.134 8.485 -72.036 1.00 36.28 76 ASP A O 1
ATOM 571 N N . ALA A 1 77 ? 49.522 7.609 -74.012 1.00 34.47 77 ALA A N 1
ATOM 572 C CA . ALA A 1 77 ? 50.574 6.618 -74.255 1.00 34.47 77 ALA A CA 1
ATOM 573 C C . ALA A 1 77 ? 51.469 7.078 -75.448 1.00 34.47 77 ALA A C 1
ATOM 575 O O . ALA A 1 77 ? 51.125 8.059 -76.103 1.00 34.47 77 ALA A O 1
ATOM 576 N N . PRO A 1 78 ? 52.440 6.279 -75.946 1.00 50.75 78 PRO A N 1
ATOM 577 C CA . PRO A 1 78 ? 53.788 5.930 -75.453 1.00 50.75 78 PRO A CA 1
ATOM 578 C C . PRO A 1 78 ? 54.841 6.290 -76.564 1.00 50.75 78 PRO A C 1
ATOM 580 O O . PRO A 1 78 ? 54.571 7.221 -77.321 1.00 50.75 78 PRO A O 1
ATOM 583 N N . PRO A 1 79 ? 55.940 5.546 -76.863 1.00 51.47 79 PRO A N 1
ATOM 584 C CA . PRO A 1 79 ? 56.909 4.750 -76.080 1.00 51.47 79 PRO A CA 1
ATOM 585 C C . PRO A 1 79 ? 58.385 5.181 -76.341 1.00 51.47 79 PRO A C 1
ATOM 587 O O . PRO A 1 79 ? 58.676 5.758 -77.381 1.00 51.47 79 PRO A O 1
ATOM 590 N N . ALA A 1 80 ? 59.348 4.802 -75.487 1.00 31.55 80 ALA A N 1
ATOM 591 C CA . ALA A 1 80 ? 60.732 4.536 -75.925 1.00 31.55 80 ALA A CA 1
ATOM 592 C C . ALA A 1 80 ? 61.594 3.883 -74.825 1.00 31.55 80 ALA A C 1
ATOM 594 O O . ALA A 1 80 ? 61.840 4.467 -73.778 1.00 31.55 80 ALA A O 1
ATOM 595 N N . GLU A 1 81 ? 62.065 2.681 -75.151 1.00 32.62 81 GLU A N 1
ATOM 596 C CA . GLU A 1 81 ? 63.462 2.240 -75.031 1.00 32.62 81 GLU A CA 1
ATOM 597 C C . GLU A 1 81 ? 64.085 1.926 -73.655 1.00 32.62 81 GLU A C 1
ATOM 599 O O . GLU A 1 81 ? 64.474 2.762 -72.848 1.00 32.62 81 GLU A O 1
ATOM 604 N N . THR A 1 82 ? 64.255 0.615 -73.491 1.00 35.03 82 THR A N 1
ATOM 605 C CA . THR A 1 82 ? 65.353 -0.128 -72.869 1.00 35.03 82 THR A CA 1
ATOM 606 C C . THR A 1 82 ? 66.680 0.627 -72.696 1.00 35.03 82 THR A C 1
ATOM 608 O O . THR A 1 82 ? 67.319 0.978 -73.681 1.00 35.03 82 THR A O 1
ATOM 611 N N . ALA A 1 83 ? 67.188 0.682 -71.460 1.00 36.47 83 ALA A N 1
ATOM 612 C CA . ALA A 1 83 ? 68.619 0.556 -71.174 1.00 36.47 83 ALA A CA 1
ATOM 613 C C . ALA A 1 83 ? 68.846 0.110 -69.719 1.00 36.47 83 ALA A C 1
ATOM 615 O O . ALA A 1 83 ? 68.469 0.787 -68.765 1.00 36.47 83 ALA A O 1
ATOM 616 N N . SER A 1 84 ? 69.446 -1.068 -69.595 1.00 34.38 84 SER A N 1
ATOM 617 C CA . SER A 1 84 ? 70.124 -1.616 -68.422 1.00 34.38 84 SER A CA 1
ATOM 618 C C . SER A 1 84 ? 71.229 -0.679 -67.913 1.00 34.38 84 SER A C 1
ATOM 620 O O . SER A 1 84 ? 71.828 0.001 -68.737 1.00 34.38 84 SER A O 1
ATOM 622 N N . ASP A 1 85 ? 71.576 -0.713 -66.621 1.00 31.45 85 ASP A N 1
ATOM 623 C CA . ASP A 1 85 ? 72.920 -1.145 -66.194 1.00 31.45 85 ASP A CA 1
ATOM 624 C C . ASP A 1 85 ? 73.030 -1.338 -64.668 1.00 31.45 85 ASP A C 1
ATOM 626 O O . ASP A 1 85 ? 72.212 -0.859 -63.884 1.00 31.45 85 ASP A O 1
ATOM 630 N N . VAL A 1 86 ? 74.036 -2.120 -64.294 1.00 36.72 86 VAL A N 1
ATOM 631 C CA . VAL A 1 86 ? 74.337 -2.748 -63.004 1.00 36.72 86 VAL A CA 1
ATOM 632 C C . VAL A 1 86 ? 75.469 -1.979 -62.303 1.00 36.72 86 VAL A C 1
ATOM 634 O O . VAL A 1 86 ? 76.216 -1.266 -62.961 1.00 36.72 86 VAL A O 1
ATOM 637 N N . SER A 1 87 ? 75.651 -2.226 -60.997 1.00 35.88 87 SER A N 1
ATOM 638 C CA . SER A 1 87 ? 76.839 -1.967 -60.142 1.00 35.88 87 SER A CA 1
ATOM 639 C C . SER A 1 87 ? 76.588 -0.941 -59.047 1.00 35.88 87 SER A C 1
ATOM 641 O O . SER A 1 87 ? 75.889 0.041 -59.250 1.00 35.88 87 SER A O 1
ATOM 643 N N . ASP A 1 88 ? 77.201 -1.019 -57.876 1.00 30.31 88 ASP A N 1
ATOM 644 C CA . ASP A 1 88 ? 77.951 -2.041 -57.131 1.00 30.31 88 ASP A CA 1
ATOM 645 C C . ASP A 1 88 ? 78.237 -1.359 -55.775 1.00 30.31 88 ASP A C 1
ATOM 647 O O . ASP A 1 88 ? 78.213 -0.128 -55.672 1.00 30.31 88 ASP A O 1
ATOM 651 N N . GLY A 1 89 ? 78.414 -2.142 -54.718 1.00 34.56 89 GLY A N 1
ATOM 652 C CA . GLY A 1 89 ? 78.426 -1.658 -53.341 1.00 34.56 89 GLY A CA 1
ATOM 653 C C . GLY A 1 89 ? 79.599 -0.750 -52.951 1.00 34.56 89 GLY A C 1
ATOM 654 O O . GLY A 1 89 ? 80.683 -0.781 -53.525 1.00 34.56 89 GLY A O 1
ATOM 655 N N . SER A 1 90 ? 79.393 0.008 -51.872 1.00 32.84 90 SER A N 1
ATOM 656 C CA . SER A 1 90 ? 80.394 0.248 -50.823 1.00 32.84 90 SER A CA 1
ATOM 657 C C . SER A 1 90 ? 79.739 0.894 -49.598 1.00 32.84 90 SER A C 1
ATOM 659 O O . SER A 1 90 ? 78.886 1.771 -49.708 1.00 32.84 90 SER A O 1
ATOM 661 N N . GLU A 1 91 ? 80.127 0.387 -48.433 1.00 33.09 91 GLU A N 1
ATOM 662 C CA . GLU A 1 91 ? 79.640 0.695 -47.084 1.00 33.09 91 GLU A CA 1
ATOM 663 C C . GLU A 1 91 ? 80.305 1.977 -46.468 1.00 33.09 91 GLU A C 1
ATOM 665 O O . GLU A 1 91 ? 81.106 2.612 -47.154 1.00 33.09 91 GLU A O 1
ATOM 670 N N . PRO A 1 92 ? 79.939 2.416 -45.230 1.00 54.25 92 PRO A N 1
ATOM 671 C CA . PRO A 1 92 ? 79.852 3.816 -44.726 1.00 54.25 92 PRO A CA 1
ATOM 672 C C . PRO A 1 92 ? 81.203 4.298 -44.092 1.00 54.25 92 PRO A C 1
ATOM 674 O O . PRO A 1 92 ? 82.200 3.664 -44.434 1.00 54.25 92 PRO A O 1
ATOM 677 N N . PRO A 1 93 ? 81.375 5.332 -43.201 1.00 46.50 93 PRO A N 1
ATOM 678 C CA . PRO A 1 93 ? 80.439 6.118 -42.357 1.00 46.50 93 PRO A CA 1
ATOM 679 C C . PRO A 1 93 ? 80.738 7.631 -42.168 1.00 46.50 93 PRO A C 1
ATOM 681 O O . PRO A 1 93 ? 81.868 8.072 -42.315 1.00 46.50 93 PRO A O 1
ATOM 684 N N . VAL A 1 94 ? 79.756 8.428 -41.712 1.00 39.56 94 VAL A N 1
ATOM 685 C CA . VAL A 1 94 ? 80.022 9.546 -40.774 1.00 39.56 94 VAL A CA 1
ATOM 686 C C . VAL A 1 94 ? 78.762 10.038 -40.056 1.00 39.56 94 VAL A C 1
ATOM 688 O O . VAL A 1 94 ? 77.756 10.407 -40.655 1.00 39.56 94 VAL A O 1
ATOM 691 N N . GLU A 1 95 ? 78.899 10.067 -38.738 1.00 36.00 95 GLU A N 1
ATOM 692 C CA . GLU A 1 95 ? 78.023 10.587 -37.694 1.00 36.00 95 GLU A CA 1
ATOM 693 C C . GLU A 1 95 ? 77.726 12.089 -37.865 1.00 36.00 95 GLU A C 1
ATOM 695 O O . GLU A 1 95 ? 78.638 12.904 -38.029 1.00 36.00 95 GLU A O 1
ATOM 700 N N . ARG A 1 96 ? 76.451 12.488 -37.760 1.00 34.22 96 ARG A N 1
ATOM 701 C CA . ARG A 1 96 ? 76.082 13.874 -37.439 1.00 34.22 96 ARG A CA 1
ATOM 702 C C . ARG A 1 96 ? 74.844 13.903 -36.542 1.00 34.22 96 ARG A C 1
ATOM 704 O O . ARG A 1 96 ? 73.707 13.869 -36.997 1.00 34.22 96 ARG A O 1
ATOM 711 N N . THR A 1 97 ? 75.099 13.966 -35.242 1.00 37.84 97 THR A N 1
ATOM 712 C CA . THR A 1 97 ? 74.162 14.409 -34.207 1.00 37.84 97 THR A CA 1
ATOM 713 C C . THR A 1 97 ? 73.843 15.896 -34.368 1.00 37.84 97 THR A C 1
ATOM 715 O O . THR A 1 97 ? 74.759 16.712 -34.305 1.00 37.84 97 THR A O 1
ATOM 718 N N . ALA A 1 98 ? 72.566 16.259 -34.491 1.00 34.78 98 ALA A N 1
ATOM 719 C CA . ALA A 1 98 ? 71.980 17.478 -33.919 1.00 34.78 98 ALA A CA 1
ATOM 720 C C . ALA A 1 98 ? 70.462 17.420 -34.108 1.00 34.78 98 ALA A C 1
ATOM 722 O O . ALA A 1 98 ? 69.977 17.042 -35.168 1.00 34.78 98 ALA A O 1
ATOM 723 N N . GLY A 1 99 ? 69.742 17.694 -33.026 1.00 43.38 99 GLY A N 1
ATOM 724 C CA . GLY A 1 99 ? 68.358 17.293 -32.848 1.00 43.38 99 GLY A CA 1
ATOM 725 C C . GLY A 1 99 ? 67.357 18.017 -33.728 1.00 43.38 99 GLY A C 1
ATOM 726 O O . GLY A 1 99 ? 67.505 19.194 -34.010 1.00 43.38 99 GLY A O 1
ATOM 727 N N . GLU A 1 100 ? 66.263 17.319 -34.001 1.00 34.97 100 GLU A N 1
ATOM 728 C CA . GLU A 1 100 ? 64.986 17.963 -34.233 1.00 34.97 100 GLU A CA 1
ATOM 729 C C . GLU A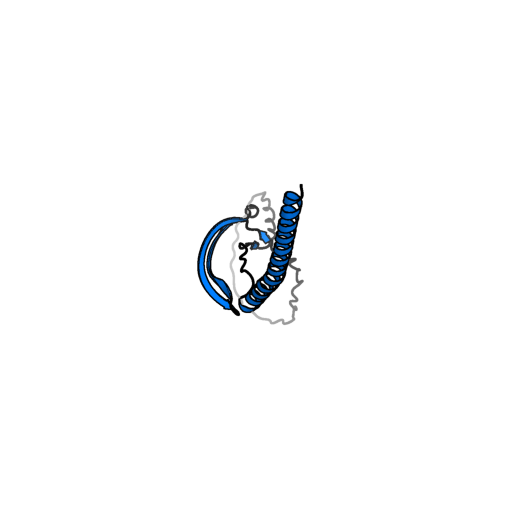 1 100 ? 64.028 17.401 -33.189 1.00 34.97 100 GLU A C 1
ATOM 731 O O . GLU A 1 100 ? 63.674 16.221 -33.159 1.00 34.97 100 GLU A O 1
ATOM 736 N N . ARG A 1 101 ? 63.725 18.267 -32.229 1.00 36.84 101 ARG A N 1
ATOM 737 C CA . ARG A 1 101 ? 62.778 18.056 -31.147 1.00 36.84 101 ARG A CA 1
ATOM 738 C C . ARG A 1 101 ? 61.432 17.763 -31.819 1.00 36.84 101 ARG A C 1
ATOM 740 O O . ARG A 1 101 ? 60.793 18.679 -32.325 1.00 36.84 101 ARG A O 1
ATOM 747 N N . SER A 1 102 ? 61.041 16.490 -31.874 1.00 37.00 102 SER A N 1
ATOM 748 C CA . SER A 1 102 ? 59.706 16.074 -32.306 1.00 37.00 102 SER A CA 1
ATOM 749 C C . SER A 1 102 ? 58.704 16.566 -31.261 1.00 37.00 102 SER A C 1
ATOM 751 O O . SER A 1 102 ? 58.381 15.884 -30.292 1.00 37.00 102 SER A O 1
ATOM 753 N N . SER A 1 103 ? 58.297 17.822 -31.408 1.00 36.22 103 SER A N 1
ATOM 754 C CA . SER A 1 103 ? 57.050 18.314 -30.850 1.00 36.22 103 SER A CA 1
ATOM 755 C C . SER A 1 103 ? 55.933 17.737 -31.722 1.00 36.22 103 SER A C 1
ATOM 757 O O . SER A 1 103 ? 55.949 17.985 -32.930 1.00 36.22 103 SER A O 1
ATOM 759 N N . PRO A 1 104 ? 54.977 16.972 -31.174 1.00 55.97 104 PRO A N 1
ATOM 760 C CA . PRO A 1 104 ? 53.764 16.662 -31.917 1.00 55.97 104 PRO A CA 1
ATOM 761 C C . PRO A 1 104 ? 53.035 17.989 -32.192 1.00 55.97 104 PRO A C 1
ATOM 763 O O . PRO A 1 104 ? 52.822 18.750 -31.242 1.00 55.97 104 PRO A O 1
ATOM 766 N N . PRO A 1 105 ? 52.685 18.321 -33.449 1.00 48.12 105 PRO A N 1
ATOM 767 C CA . PRO A 1 105 ? 51.791 19.432 -33.688 1.00 48.12 105 PRO A CA 1
ATOM 768 C C . PRO A 1 105 ? 50.411 18.992 -33.218 1.00 48.12 105 PRO A C 1
ATOM 770 O O . PRO A 1 105 ? 49.918 17.936 -33.605 1.00 48.12 105 PRO A O 1
ATOM 773 N N . ASP A 1 106 ? 49.855 19.815 -32.341 1.00 45.34 106 ASP A N 1
ATOM 774 C CA . ASP A 1 106 ? 48.433 19.993 -32.130 1.00 45.34 106 ASP A CA 1
ATOM 775 C C . ASP A 1 106 ? 47.619 18.710 -32.005 1.00 45.34 106 ASP A C 1
ATOM 777 O O . ASP A 1 106 ? 47.135 18.118 -32.969 1.00 45.34 106 ASP A O 1
ATOM 781 N N . SER A 1 107 ? 47.383 18.358 -30.743 1.00 46.41 107 SER A N 1
ATOM 782 C CA . SER A 1 107 ? 46.049 18.174 -30.175 1.00 46.41 107 SER A CA 1
ATOM 783 C C . SER A 1 107 ? 44.937 18.816 -31.021 1.00 46.41 107 SER A C 1
ATOM 785 O O . SER A 1 107 ? 44.340 19.823 -30.641 1.00 46.41 107 SER A O 1
ATOM 787 N N . ALA A 1 108 ? 44.627 18.222 -32.170 1.00 46.84 108 ALA A N 1
ATOM 788 C CA . ALA A 1 108 ? 43.354 18.394 -32.818 1.00 46.84 108 ALA A CA 1
ATOM 789 C C . ALA A 1 108 ? 42.358 17.847 -31.807 1.00 46.84 108 ALA A C 1
ATOM 791 O O . ALA A 1 108 ? 42.274 16.638 -31.589 1.00 46.84 108 ALA A O 1
ATOM 792 N N . LEU A 1 109 ? 41.689 18.770 -31.118 1.00 44.59 109 LEU A N 1
ATOM 793 C CA . LEU A 1 109 ? 40.446 18.531 -30.416 1.00 44.59 109 LEU A CA 1
ATOM 794 C C . LEU A 1 109 ? 39.587 17.685 -31.353 1.00 44.59 109 LEU A C 1
ATOM 796 O O . LEU A 1 109 ? 38.965 18.190 -32.288 1.00 44.59 109 LEU A O 1
ATOM 800 N N . VAL A 1 110 ? 39.599 16.371 -31.135 1.00 49.03 110 VAL A N 1
ATOM 801 C CA . VAL A 1 110 ? 38.509 15.519 -31.561 1.00 49.03 110 VAL A CA 1
ATOM 802 C C . VAL A 1 110 ? 37.355 16.049 -30.734 1.00 49.03 110 VAL A C 1
ATOM 804 O O . VAL A 1 110 ? 37.181 15.667 -29.581 1.00 49.03 110 VAL A O 1
ATOM 807 N N . GLU A 1 111 ? 36.633 17.016 -31.296 1.00 51.81 111 GLU A N 1
ATOM 808 C CA . GLU A 1 111 ? 35.280 17.359 -30.889 1.00 51.81 111 GLU A CA 1
ATOM 809 C C . GLU A 1 111 ? 34.478 16.076 -31.119 1.00 51.81 111 GLU A C 1
ATOM 811 O O . GLU A 1 111 ? 33.915 15.827 -32.188 1.00 51.81 111 GLU A O 1
ATOM 816 N N . SER A 1 112 ? 34.588 15.160 -30.158 1.00 50.75 112 SER A N 1
ATOM 817 C CA . SER A 1 112 ? 33.873 13.905 -30.132 1.00 50.75 112 SER A CA 1
ATOM 818 C C . SER A 1 112 ? 32.419 14.290 -29.983 1.00 50.75 112 SER A C 1
ATOM 820 O O . SER A 1 112 ? 31.992 14.655 -28.887 1.00 50.75 112 SER A O 1
ATOM 822 N N . ALA A 1 113 ? 31.677 14.255 -31.090 1.00 61.53 113 ALA A N 1
ATOM 823 C CA . ALA A 1 113 ? 30.235 14.401 -31.049 1.00 61.53 113 ALA A CA 1
ATOM 824 C C . ALA A 1 113 ? 29.696 13.488 -29.930 1.00 61.53 113 ALA A C 1
ATOM 826 O O . ALA A 1 113 ? 30.136 12.332 -29.836 1.00 61.53 113 ALA A O 1
ATOM 827 N N . PRO A 1 114 ? 28.825 13.994 -29.038 1.00 65.31 114 PRO A N 1
ATOM 828 C CA . PRO A 1 114 ? 28.323 13.193 -27.935 1.00 65.31 114 PRO A CA 1
ATOM 829 C C . PRO A 1 114 ? 27.675 11.918 -28.494 1.00 65.31 114 PRO A C 1
ATOM 831 O O . PRO A 1 114 ? 27.037 11.976 -29.549 1.00 65.31 114 PRO A O 1
ATOM 834 N N . PRO A 1 115 ? 27.856 10.757 -27.836 1.00 64.69 115 PRO A N 1
ATOM 835 C CA . PRO A 1 115 ? 27.235 9.518 -28.285 1.00 64.69 115 PRO A CA 1
ATOM 836 C C . PRO A 1 115 ? 25.723 9.722 -28.394 1.00 64.69 115 PRO A C 1
ATOM 838 O O . PRO A 1 115 ? 25.098 10.219 -27.454 1.00 64.69 115 PRO A O 1
ATOM 841 N N . SER A 1 116 ? 25.135 9.350 -29.529 1.00 70.69 116 SER A N 1
ATOM 842 C CA . SER A 1 116 ? 23.685 9.388 -29.688 1.00 70.69 116 SER A CA 1
ATOM 843 C C . SER A 1 116 ? 23.051 8.297 -28.822 1.00 70.69 116 SER A C 1
ATOM 845 O O . SER A 1 116 ? 23.472 7.136 -28.842 1.00 70.69 116 SER A O 1
ATOM 847 N N . LEU A 1 117 ? 22.065 8.701 -28.018 1.00 75.62 117 LEU A N 1
ATOM 848 C CA . LEU A 1 117 ? 21.227 7.818 -27.212 1.00 75.62 117 LEU A CA 1
ATOM 849 C C . LEU A 1 117 ? 19.887 7.663 -27.928 1.00 75.62 117 LEU A C 1
ATOM 851 O O . LEU A 1 117 ? 19.203 8.655 -28.177 1.00 75.62 117 LEU A O 1
ATOM 855 N N . ALA A 1 118 ? 19.521 6.431 -28.265 1.00 79.62 118 ALA A N 1
ATOM 856 C CA . ALA A 1 118 ? 18.247 6.122 -28.900 1.00 79.62 118 ALA A CA 1
ATOM 857 C C . ALA A 1 118 ? 17.396 5.263 -27.951 1.00 79.62 118 ALA A C 1
ATOM 859 O O . ALA A 1 118 ? 17.874 4.257 -27.422 1.00 79.62 118 ALA A O 1
ATOM 860 N N . SER A 1 119 ? 16.148 5.658 -27.692 1.00 79.50 119 SER A N 1
ATOM 861 C CA . SER A 1 119 ? 15.268 4.944 -26.760 1.00 79.50 119 SER A CA 1
ATOM 862 C C . SER A 1 119 ? 14.746 3.644 -27.377 1.00 79.50 119 SER A C 1
ATOM 864 O O . SER A 1 119 ? 14.303 3.618 -28.526 1.00 79.50 119 SER A O 1
ATOM 866 N N . LEU A 1 120 ? 14.786 2.543 -26.618 1.00 85.00 120 LEU A N 1
ATOM 867 C CA . LEU A 1 120 ? 14.163 1.291 -27.041 1.00 85.00 120 LEU A CA 1
ATOM 868 C C . LEU A 1 120 ? 12.711 1.250 -26.570 1.00 85.00 120 LEU A C 1
ATOM 870 O O . LEU A 1 120 ? 12.422 1.354 -25.376 1.00 85.00 120 LEU A O 1
ATOM 874 N N . ALA A 1 121 ? 11.795 1.020 -27.506 1.00 84.69 121 ALA A N 1
ATOM 875 C CA . ALA A 1 121 ? 10.393 0.812 -27.179 1.00 84.69 121 ALA A CA 1
ATOM 876 C C . ALA A 1 121 ? 10.205 -0.574 -26.546 1.00 84.69 121 ALA A C 1
ATOM 878 O O . ALA A 1 121 ? 10.645 -1.588 -27.094 1.00 84.69 121 ALA A O 1
ATOM 879 N N . LEU A 1 122 ? 9.530 -0.635 -25.399 1.00 87.06 122 LEU A N 1
ATOM 880 C CA . LEU A 1 122 ? 9.124 -1.898 -24.790 1.00 87.06 122 LEU A CA 1
ATOM 881 C C . LEU A 1 122 ? 7.945 -2.482 -25.589 1.00 87.06 122 LEU A C 1
ATOM 883 O O . LEU A 1 122 ? 6.866 -1.899 -25.630 1.00 87.06 122 LEU A O 1
ATOM 887 N N . VAL A 1 123 ? 8.155 -3.628 -26.235 1.00 88.50 123 VAL A N 1
ATOM 888 C CA . VAL A 1 123 ? 7.173 -4.291 -27.117 1.00 88.50 123 VAL A CA 1
ATOM 889 C C . VAL A 1 123 ? 6.345 -5.329 -26.374 1.00 88.50 123 VAL A C 1
ATOM 891 O O . VAL A 1 123 ? 5.208 -5.610 -26.745 1.00 88.50 123 VAL A O 1
ATOM 894 N N . GLY A 1 124 ? 6.911 -5.939 -25.337 1.00 85.88 124 GLY A N 1
ATOM 895 C CA . GLY A 1 124 ? 6.214 -6.972 -24.586 1.00 85.88 124 GLY A CA 1
ATOM 896 C C . GLY A 1 124 ? 6.784 -7.173 -23.197 1.00 85.88 124 GLY A C 1
ATOM 897 O O . GLY A 1 124 ? 7.966 -6.933 -22.946 1.00 85.88 124 GLY A O 1
ATOM 898 N N . SER A 1 125 ? 5.923 -7.631 -22.297 1.00 91.56 125 SER A N 1
ATOM 899 C CA . SER A 1 125 ? 6.266 -7.998 -20.927 1.00 91.56 125 SER A CA 1
ATOM 900 C C . SER A 1 125 ? 5.552 -9.297 -20.582 1.00 91.56 125 SER A C 1
ATOM 902 O O . SER A 1 125 ? 4.339 -9.395 -20.748 1.00 91.56 125 SER A O 1
ATOM 904 N N . ASP A 1 126 ? 6.315 -10.283 -20.139 1.00 90.25 126 ASP A N 1
ATOM 905 C CA . ASP A 1 126 ? 5.818 -11.521 -19.550 1.00 90.25 126 ASP A CA 1
ATOM 906 C C . ASP A 1 126 ? 6.207 -11.489 -18.072 1.00 90.25 126 ASP A C 1
ATOM 908 O O . ASP A 1 126 ? 7.386 -11.333 -17.747 1.00 90.25 126 ASP A O 1
ATOM 912 N N . ILE A 1 127 ? 5.214 -11.487 -17.186 1.00 90.62 127 ILE A N 1
ATOM 913 C CA . ILE A 1 127 ? 5.409 -11.205 -15.764 1.00 90.62 127 ILE A CA 1
ATOM 914 C C . ILE A 1 127 ? 4.730 -12.303 -14.950 1.00 90.62 127 ILE A C 1
ATOM 916 O O . ILE A 1 127 ? 3.522 -12.502 -15.061 1.00 90.62 127 ILE A O 1
ATOM 920 N N . ASP A 1 128 ? 5.513 -12.964 -14.104 1.00 91.38 128 ASP A N 1
ATOM 921 C CA . ASP A 1 128 ? 5.072 -13.960 -13.134 1.00 91.38 128 ASP A CA 1
ATOM 922 C C . ASP A 1 128 ? 5.239 -13.396 -11.715 1.00 91.38 128 ASP A C 1
ATOM 924 O O . ASP A 1 128 ? 6.296 -12.861 -11.356 1.00 91.38 128 ASP A O 1
ATOM 928 N N . VAL A 1 129 ? 4.168 -13.468 -10.920 1.00 90.75 129 VAL A N 1
ATOM 929 C CA . VAL A 1 129 ? 4.125 -12.935 -9.552 1.00 90.75 129 VAL A CA 1
ATOM 930 C C . VAL A 1 129 ? 3.489 -13.960 -8.627 1.00 90.75 129 VAL A C 1
ATOM 932 O O . VAL A 1 129 ? 2.348 -14.367 -8.836 1.00 90.75 129 VAL A O 1
ATOM 935 N N . SER A 1 130 ? 4.207 -14.324 -7.567 1.00 90.62 130 SER A N 1
ATOM 936 C CA . SER A 1 130 ? 3.693 -15.158 -6.475 1.00 90.62 130 SER A CA 1
ATOM 937 C C . SER A 1 130 ? 3.552 -14.326 -5.200 1.00 90.62 130 SER A C 1
ATOM 939 O O . SER A 1 130 ? 4.461 -13.564 -4.861 1.00 90.62 130 SER A O 1
ATOM 941 N N . LEU A 1 131 ? 2.404 -14.457 -4.525 1.00 90.56 131 LEU A N 1
ATOM 942 C CA . LEU A 1 131 ? 2.062 -13.735 -3.297 1.00 90.56 131 LEU A CA 1
ATOM 943 C C . LEU A 1 131 ? 1.816 -14.728 -2.158 1.00 90.56 131 LEU A C 1
ATOM 945 O O . LEU A 1 131 ? 0.847 -15.486 -2.196 1.00 90.56 131 LEU A O 1
ATOM 949 N N . ASP A 1 132 ? 2.642 -14.662 -1.120 1.00 90.38 132 ASP A N 1
ATOM 950 C CA . ASP A 1 132 ? 2.537 -15.515 0.063 1.00 90.38 132 ASP A CA 1
ATOM 951 C C . ASP A 1 132 ? 2.041 -14.691 1.257 1.00 90.38 132 ASP A C 1
ATOM 953 O O . ASP A 1 132 ? 2.687 -13.728 1.672 1.00 90.38 132 ASP A O 1
ATOM 957 N N . LEU A 1 133 ? 0.871 -15.041 1.806 1.00 88.25 133 LEU A N 1
ATOM 958 C CA . LEU A 1 133 ? 0.275 -14.323 2.937 1.00 88.25 133 LEU A CA 1
ATOM 959 C C . LEU A 1 133 ? 1.055 -14.589 4.230 1.00 88.25 133 LEU A C 1
ATOM 961 O O . LEU A 1 133 ? 1.024 -15.686 4.786 1.00 88.25 133 LEU A O 1
ATOM 965 N N . GLU A 1 134 ? 1.641 -13.533 4.777 1.00 86.38 134 GLU A N 1
ATOM 966 C CA . GLU A 1 134 ? 2.271 -13.510 6.087 1.00 86.38 134 GLU A CA 1
ATOM 967 C C . GLU A 1 134 ? 1.472 -12.627 7.047 1.00 86.38 134 GLU A C 1
ATOM 969 O O . GLU A 1 134 ? 1.382 -11.409 6.903 1.00 86.38 134 GLU A O 1
ATOM 974 N N . GLN A 1 135 ? 0.898 -13.229 8.082 1.00 86.69 135 GLN A N 1
ATOM 975 C CA . GLN A 1 135 ? 0.157 -12.479 9.092 1.00 86.69 135 GLN A CA 1
ATOM 976 C C . GLN A 1 135 ? 1.110 -11.924 10.155 1.00 86.69 135 GLN A C 1
ATOM 978 O O . GLN A 1 135 ? 1.792 -12.678 10.853 1.00 86.69 135 GLN A O 1
ATOM 983 N N . ARG A 1 136 ? 1.132 -10.598 10.323 1.00 83.00 136 ARG A N 1
ATOM 984 C CA . ARG A 1 136 ? 1.966 -9.912 11.321 1.00 83.00 136 ARG A CA 1
ATOM 985 C C . ARG A 1 136 ? 1.072 -9.238 12.353 1.00 83.00 136 ARG A C 1
ATOM 987 O O . ARG A 1 136 ? 0.214 -8.426 12.022 1.00 83.00 136 ARG A O 1
ATOM 994 N N . LYS A 1 137 ? 1.249 -9.581 13.628 1.00 81.56 137 LYS A N 1
ATOM 995 C CA . LYS A 1 137 ? 0.467 -8.991 14.719 1.00 81.56 137 LYS A CA 1
ATOM 996 C C . LYS A 1 137 ? 1.131 -7.715 15.216 1.00 81.56 137 LYS A C 1
ATOM 998 O O . LYS A 1 137 ? 2.314 -7.723 15.549 1.00 81.56 137 LYS A O 1
ATOM 1003 N N . LYS A 1 138 ? 0.346 -6.650 15.351 1.00 80.25 138 LYS A N 1
ATOM 1004 C CA . LYS A 1 138 ? 0.776 -5.406 15.981 1.00 80.25 138 LYS A CA 1
ATOM 1005 C C . LYS A 1 138 ? -0.300 -4.898 16.936 1.00 80.25 138 LYS A C 1
ATOM 1007 O O . LYS A 1 138 ? -1.454 -4.697 16.558 1.00 80.25 138 LYS A O 1
ATOM 1012 N N . GLY A 1 139 ? 0.075 -4.736 18.204 1.00 82.06 139 GLY A N 1
ATOM 1013 C CA . GLY A 1 139 ? -0.885 -4.519 19.286 1.00 82.06 139 GLY A CA 1
ATOM 1014 C C . GLY A 1 139 ? -1.847 -5.707 19.402 1.00 82.06 139 GLY A C 1
ATOM 1015 O O . GLY A 1 139 ? -1.421 -6.844 19.609 1.00 82.06 139 GLY A O 1
ATOM 1016 N N . LEU A 1 140 ? -3.146 -5.450 19.243 1.00 80.94 140 LEU A N 1
ATOM 1017 C CA . LEU A 1 140 ? -4.189 -6.483 19.233 1.00 80.94 140 LEU A CA 1
ATOM 1018 C C . LEU A 1 140 ? -4.681 -6.853 17.824 1.00 80.94 140 LEU A C 1
ATOM 1020 O O . LEU A 1 140 ? -5.523 -7.738 17.696 1.00 80.94 140 LEU A O 1
ATOM 1024 N N . LEU A 1 141 ? -4.169 -6.189 16.786 1.00 80.94 141 LEU A N 1
ATOM 1025 C CA . LEU A 1 141 ? -4.621 -6.346 15.408 1.00 80.94 141 LEU A CA 1
ATOM 1026 C C . LEU A 1 141 ? -3.642 -7.196 14.599 1.00 80.94 141 LEU A C 1
ATOM 1028 O O . LEU A 1 141 ? -2.424 -7.135 14.783 1.00 80.94 141 LEU A O 1
ATOM 1032 N N . TRP A 1 142 ? -4.204 -8.002 13.708 1.00 81.38 142 TRP A N 1
ATOM 1033 C CA . TRP A 1 142 ? -3.463 -8.770 12.719 1.00 81.38 142 TRP A CA 1
ATOM 1034 C C . TRP A 1 142 ? -3.444 -7.998 11.407 1.00 81.38 142 TRP A C 1
ATOM 1036 O O . TRP A 1 142 ? -4.488 -7.538 10.946 1.00 81.38 142 TRP A O 1
ATOM 1046 N N . PHE A 1 143 ? -2.259 -7.857 10.826 1.00 82.50 143 PHE A N 1
ATOM 1047 C CA . PHE A 1 143 ? -2.039 -7.194 9.552 1.00 82.50 143 PHE A CA 1
ATOM 1048 C C . PHE A 1 143 ? -1.648 -8.241 8.506 1.00 82.50 143 PHE A C 1
ATOM 1050 O O . PHE A 1 143 ? -0.658 -8.953 8.717 1.00 82.50 143 PHE A O 1
ATOM 1057 N N . PRO A 1 144 ? -2.386 -8.337 7.385 1.00 83.19 144 PRO A N 1
ATOM 1058 C CA . PRO A 1 144 ? -1.992 -9.180 6.270 1.00 83.19 144 PRO A CA 1
ATOM 1059 C C . PRO A 1 144 ? -0.827 -8.508 5.539 1.00 83.19 144 PRO A C 1
ATOM 1061 O O . PRO A 1 144 ? -1.005 -7.505 4.850 1.00 83.19 144 PRO A O 1
ATOM 1064 N N . THR A 1 145 ? 0.373 -9.046 5.709 1.00 83.75 145 THR A N 1
ATOM 1065 C CA . THR A 1 145 ? 1.534 -8.705 4.880 1.00 83.75 145 THR A CA 1
ATOM 1066 C C . THR A 1 145 ? 1.733 -9.800 3.840 1.00 83.75 145 THR A C 1
ATOM 1068 O O . THR A 1 145 ? 1.257 -10.915 4.029 1.00 83.75 145 THR A O 1
ATOM 1071 N N . TYR A 1 146 ? 2.387 -9.494 2.726 1.00 85.12 146 TYR A N 1
ATOM 1072 C CA . TYR A 1 146 ? 2.611 -10.475 1.668 1.00 85.12 146 TYR A CA 1
ATOM 1073 C C . TYR A 1 146 ? 4.087 -10.497 1.304 1.00 85.12 146 TYR A C 1
ATOM 1075 O O . TYR A 1 146 ? 4.660 -9.446 1.011 1.00 85.12 146 TYR A O 1
ATOM 1083 N N . ALA A 1 147 ? 4.690 -11.682 1.313 1.00 85.19 147 ALA A N 1
ATOM 1084 C CA . ALA A 1 147 ? 5.962 -11.894 0.646 1.00 85.19 147 ALA A CA 1
ATOM 1085 C C . ALA A 1 147 ? 5.702 -12.015 -0.861 1.00 85.19 147 ALA A C 1
ATOM 1087 O O . ALA A 1 147 ? 4.698 -12.589 -1.287 1.00 85.19 147 ALA A O 1
ATOM 1088 N N . ILE A 1 148 ? 6.578 -11.411 -1.664 1.00 88.12 148 ILE A N 1
ATOM 1089 C CA . ILE A 1 148 ? 6.397 -11.304 -3.113 1.00 88.12 148 ILE A CA 1
ATOM 1090 C C . ILE A 1 148 ? 7.625 -11.887 -3.801 1.00 88.12 148 ILE A C 1
ATOM 1092 O O . ILE A 1 148 ? 8.741 -11.413 -3.587 1.00 88.12 148 ILE A O 1
ATOM 1096 N N . SER A 1 149 ? 7.407 -12.873 -4.668 1.00 87.44 149 SER A N 1
ATOM 1097 C CA . SER A 1 149 ? 8.402 -13.314 -5.648 1.00 87.44 149 SER A CA 1
ATOM 1098 C C . SER A 1 149 ? 7.999 -12.791 -7.021 1.00 87.44 149 SER A C 1
ATOM 1100 O O . SER A 1 149 ? 6.897 -13.068 -7.489 1.00 87.44 149 SER A O 1
ATOM 1102 N N . PHE A 1 150 ? 8.881 -12.015 -7.650 1.00 90.44 150 PHE A N 1
ATOM 1103 C CA . PHE A 1 150 ? 8.618 -11.350 -8.925 1.00 90.44 150 PHE A CA 1
ATOM 1104 C C . PHE A 1 150 ? 9.617 -11.804 -9.990 1.00 90.44 150 PHE A C 1
ATOM 1106 O O . PHE A 1 150 ? 10.832 -11.722 -9.789 1.00 90.44 150 PHE A O 1
ATOM 1113 N N . ARG A 1 151 ? 9.110 -12.226 -11.151 1.00 91.00 151 ARG A N 1
ATOM 1114 C CA . ARG A 1 151 ? 9.902 -12.515 -12.349 1.00 91.00 151 ARG A CA 1
ATOM 1115 C C . ARG A 1 151 ? 9.302 -11.763 -13.533 1.00 91.00 151 ARG A C 1
ATOM 1117 O O . ARG A 1 151 ? 8.126 -11.912 -13.826 1.00 91.00 151 ARG A O 1
ATOM 1124 N N . GLY A 1 152 ? 10.123 -10.983 -14.232 1.00 90.56 152 GLY A N 1
ATOM 1125 C CA . GLY A 1 152 ? 9.708 -10.253 -15.431 1.00 90.56 152 GLY A CA 1
ATOM 1126 C C . GLY A 1 152 ? 10.663 -10.495 -16.595 1.00 90.56 152 GLY A C 1
ATOM 1127 O O . GLY A 1 152 ? 11.868 -10.294 -16.450 1.00 90.56 152 GLY A O 1
ATOM 1128 N N . SER A 1 153 ? 10.122 -10.903 -17.741 1.00 90.19 153 SER A N 1
ATOM 1129 C CA . SER A 1 153 ? 10.824 -11.012 -19.021 1.00 90.19 153 SER A CA 1
ATOM 1130 C C . SER A 1 153 ? 10.331 -9.917 -19.964 1.00 90.19 153 SER A C 1
ATOM 1132 O O . SER A 1 153 ? 9.133 -9.793 -20.219 1.00 90.19 153 SER A O 1
ATOM 1134 N N . TYR A 1 154 ? 11.252 -9.126 -20.509 1.00 90.31 154 TYR A N 1
ATOM 1135 C CA . TYR A 1 154 ? 10.929 -7.926 -21.282 1.00 90.31 154 TYR A CA 1
ATOM 1136 C C . TYR A 1 154 ? 11.495 -8.029 -22.694 1.00 90.31 154 TYR A C 1
ATOM 1138 O O . TYR A 1 154 ? 12.631 -8.462 -22.889 1.00 90.31 154 TYR A O 1
ATOM 1146 N N . ARG A 1 155 ? 10.702 -7.626 -23.689 1.00 90.75 155 ARG A N 1
ATOM 1147 C CA . ARG A 1 155 ? 11.130 -7.554 -25.090 1.00 90.75 155 ARG A CA 1
ATOM 1148 C C . ARG A 1 155 ? 11.160 -6.105 -25.536 1.00 90.75 155 ARG A C 1
ATOM 1150 O O . ARG A 1 155 ? 10.137 -5.428 -25.478 1.00 90.75 155 ARG A O 1
ATOM 1157 N N . PHE A 1 156 ? 12.315 -5.664 -26.016 1.00 89.62 156 PHE A N 1
ATOM 1158 C CA . PHE A 1 156 ? 12.537 -4.316 -26.525 1.00 89.62 156 PHE A CA 1
ATOM 1159 C C . PHE A 1 156 ? 12.704 -4.328 -28.047 1.00 89.62 156 PHE A C 1
ATOM 1161 O O . PHE A 1 156 ? 13.247 -5.282 -28.603 1.00 89.62 156 PHE A O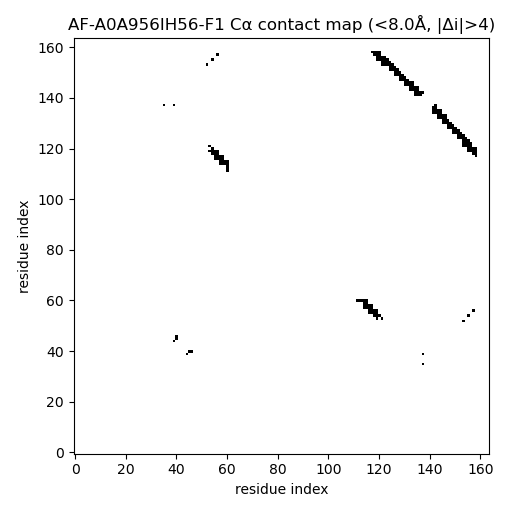 1
ATOM 1168 N N . GLN A 1 157 ? 12.262 -3.263 -28.712 1.00 85.88 157 GLN A N 1
ATOM 1169 C CA . GLN A 1 157 ? 12.511 -3.012 -30.129 1.00 85.88 157 GLN A CA 1
ATOM 1170 C C . GLN A 1 157 ? 13.487 -1.855 -30.278 1.00 85.88 157 GLN A C 1
ATOM 1172 O O . GLN A 1 157 ? 13.299 -0.786 -29.692 1.00 85.88 157 GLN A O 1
ATOM 1177 N N . ALA A 1 158 ? 14.532 -2.094 -31.069 1.00 81.31 158 ALA A N 1
ATOM 1178 C CA . ALA A 1 158 ? 15.475 -1.060 -31.445 1.00 81.31 158 ALA A CA 1
ATOM 1179 C C . ALA A 1 158 ? 14.773 0.005 -32.308 1.00 81.31 158 ALA A C 1
ATOM 1181 O O . ALA A 1 158 ? 13.929 -0.343 -33.145 1.00 81.31 158 ALA A O 1
ATOM 1182 N N . PRO A 1 159 ? 15.102 1.291 -32.114 1.00 76.50 159 PRO A N 1
ATOM 1183 C CA . PRO A 1 159 ? 14.607 2.353 -32.977 1.00 76.50 159 PRO A CA 1
ATOM 1184 C C . PRO A 1 159 ? 15.099 2.126 -34.413 1.00 76.50 159 PRO A C 1
ATOM 1186 O O . PRO A 1 159 ? 16.251 1.753 -34.628 1.00 76.50 159 PRO A O 1
ATOM 1189 N N . ARG A 1 160 ? 14.214 2.329 -35.398 1.00 67.19 160 ARG A N 1
ATOM 1190 C CA . ARG A 1 160 ? 14.497 2.064 -36.824 1.00 67.19 160 ARG A CA 1
ATOM 1191 C C . ARG A 1 160 ? 15.461 3.068 -37.468 1.00 67.19 160 ARG A C 1
ATOM 1193 O O . ARG A 1 160 ? 15.910 2.844 -38.583 1.00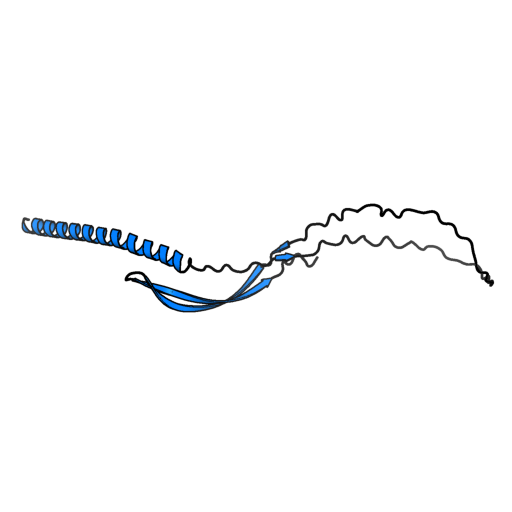 67.19 160 ARG A O 1
ATOM 1200 N N . ASP A 1 161 ? 15.815 4.134 -36.760 1.00 63.41 161 ASP A N 1
ATOM 1201 C CA . ASP A 1 161 ? 16.560 5.275 -37.305 1.00 63.41 161 ASP A CA 1
ATOM 1202 C C . ASP A 1 161 ? 18.091 5.062 -37.342 1.00 63.41 161 ASP A C 1
ATOM 1204 O O . ASP A 1 161 ? 18.837 5.997 -37.617 1.00 63.41 161 ASP A O 1
ATOM 1208 N N . LEU A 1 162 ? 18.571 3.845 -37.054 1.00 57.88 162 LEU A N 1
ATOM 1209 C CA . LEU A 1 162 ? 19.998 3.492 -36.963 1.00 57.88 162 LEU A CA 1
ATOM 1210 C C . LEU A 1 162 ? 20.506 2.623 -38.133 1.00 57.88 162 LEU A C 1
ATOM 12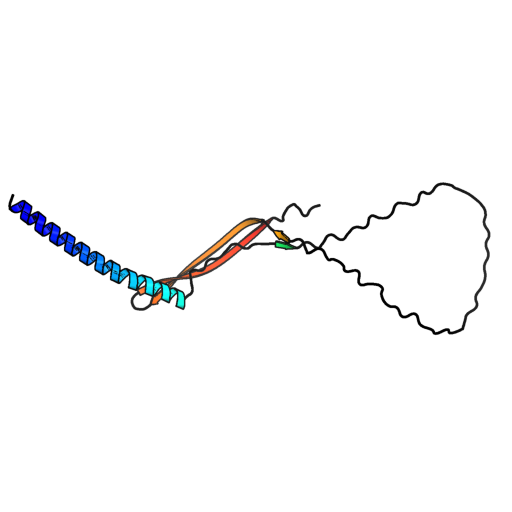12 O O . LEU A 1 162 ? 21.652 2.186 -38.108 1.00 57.88 162 LEU A O 1
ATOM 1216 N N . GLU A 1 163 ? 19.674 2.370 -39.150 1.00 49.56 163 GLU A N 1
ATOM 1217 C CA . GLU A 1 163 ? 20.035 1.595 -40.356 1.00 49.56 163 GLU A CA 1
ATOM 1218 C C . GLU A 1 163 ? 20.515 2.464 -41.544 1.00 49.56 163 GLU A C 1
ATOM 1220 O O . GLU A 1 163 ? 20.549 1.981 -42.675 1.00 49.56 163 GLU A O 1
ATOM 1225 N N . GLY A 1 164 ? 20.866 3.737 -41.313 1.00 43.28 164 GLY A N 1
ATOM 1226 C CA . GLY A 1 164 ? 21.301 4.693 -42.346 1.00 43.28 164 GLY A CA 1
ATOM 1227 C C . GLY A 1 164 ? 22.802 4.943 -42.377 1.00 43.28 164 GLY A C 1
ATOM 1228 O O . GLY A 1 164 ? 23.349 5.282 -41.304 1.00 43.28 164 GLY A O 1
#

Secondary structure (DSSP, 8-state):
-HHHHHHHHHHHHHHHHHHHHHHHHHHHHHHHHHHHHHHHHHHH-SPP-PPPP-EEEEEPPPP--PPPP-PPP-----------------------------PPP-------PPPEEEEEEEEEEEEEEEEEEEEEEETTEEEEEEEEEEEEEEEEE--GGG--

Foldseek 3Di:
DVVVVVVVVVVVVVVVVVVVVVVVCCVVVVCVVVVVVVVCCVVPNDDDDDDDDWDKDWDFQDDPPPDPPDDDDDDDDDDDDDDDDDDDDDDDDDDDDDDDPPDPPDPPPPPRDPTDIFIWDWPDKDKDKDWAWDWDDDDNDIDTDTDMDIDMDTDTHGDPPPPD